Protein AF-A0A662EEJ4-F1 (afdb_monomer)

Structure (mmCIF, N/CA/C/O backbone):
data_AF-A0A662EEJ4-F1
#
_entry.id   AF-A0A662EEJ4-F1
#
loop_
_atom_site.group_PDB
_atom_site.id
_atom_site.type_symbol
_atom_site.label_atom_id
_atom_site.label_alt_id
_atom_site.label_comp_id
_atom_site.label_asym_id
_atom_site.label_entity_id
_atom_site.label_seq_id
_atom_site.pdbx_PDB_ins_code
_atom_site.Cartn_x
_atom_site.Cartn_y
_atom_site.Cartn_z
_atom_site.occupancy
_atom_site.B_iso_or_equiv
_atom_site.auth_seq_id
_atom_site.auth_comp_id
_atom_site.auth_asym_id
_atom_site.auth_atom_id
_atom_site.pdbx_PDB_model_num
ATOM 1 N N . MET A 1 1 ? 1.196 -1.112 -28.411 1.00 42.53 1 MET A N 1
ATOM 2 C CA . MET A 1 1 ? 0.176 -1.447 -27.393 1.00 42.53 1 MET A CA 1
ATOM 3 C C . MET A 1 1 ? 0.737 -1.086 -26.023 1.00 42.53 1 MET A C 1
ATOM 5 O O . MET A 1 1 ? 1.756 -1.654 -25.641 1.00 42.53 1 MET A O 1
ATOM 9 N N . GLY A 1 2 ? 0.186 -0.062 -25.365 1.00 49.84 2 GLY A N 1
ATOM 10 C CA . GLY A 1 2 ? 0.614 0.354 -24.022 1.00 49.84 2 GLY A CA 1
ATOM 11 C C . GLY A 1 2 ? 0.020 -0.574 -22.966 1.00 49.84 2 GLY A C 1
ATOM 12 O O . GLY A 1 2 ? -1.099 -1.048 -23.148 1.00 49.84 2 GLY A O 1
ATOM 13 N N . ALA A 1 3 ? 0.751 -0.855 -21.885 1.00 59.12 3 ALA A N 1
ATOM 14 C CA . ALA A 1 3 ? 0.100 -1.444 -20.721 1.00 59.12 3 ALA A CA 1
ATOM 15 C C . ALA A 1 3 ? -0.837 -0.368 -20.119 1.00 59.12 3 ALA A C 1
ATOM 17 O O . ALA A 1 3 ? -0.601 0.817 -20.326 1.00 59.12 3 ALA A O 1
ATOM 18 N N . GLY A 1 4 ? -1.986 -0.761 -19.570 1.00 66.19 4 GLY A N 1
ATOM 19 C CA . GLY A 1 4 ? -3.203 0.073 -19.498 1.00 66.19 4 GLY A CA 1
ATOM 20 C C . GLY A 1 4 ? -3.142 1.399 -18.705 1.00 66.19 4 GLY A C 1
ATOM 21 O O . GLY A 1 4 ? -2.084 1.899 -18.359 1.00 66.19 4 GLY A O 1
ATOM 22 N N . PRO A 1 5 ? -4.282 2.039 -18.405 1.00 77.50 5 PRO A N 1
ATOM 23 C CA . PRO A 1 5 ? -4.283 3.275 -17.619 1.00 77.50 5 PRO A CA 1
ATOM 24 C C . PRO A 1 5 ? -3.881 3.023 -16.155 1.00 77.50 5 PRO A C 1
ATOM 26 O O . PRO A 1 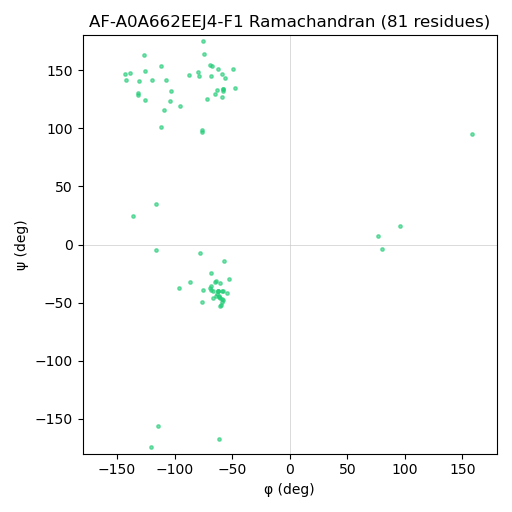5 ? -4.111 1.940 -15.616 1.00 77.50 5 PRO A O 1
ATOM 29 N N . VAL A 1 6 ? -3.341 4.052 -15.489 1.00 82.56 6 VAL A N 1
ATOM 30 C CA . VAL A 1 6 ? -3.210 4.059 -14.020 1.00 82.56 6 VAL A CA 1
ATOM 31 C C . VAL A 1 6 ? -4.608 4.065 -13.409 1.00 82.56 6 VAL A C 1
ATOM 33 O O . VAL A 1 6 ? -5.434 4.897 -13.787 1.00 82.56 6 VAL A O 1
ATOM 36 N N . ARG A 1 7 ? -4.869 3.160 -12.464 1.00 86.62 7 ARG A N 1
ATOM 37 C CA . ARG A 1 7 ? -6.154 3.065 -11.759 1.00 86.62 7 ARG A CA 1
ATOM 38 C C . ARG A 1 7 ? -6.018 3.564 -10.333 1.00 86.62 7 ARG A C 1
ATOM 40 O O . ARG A 1 7 ? -5.004 3.309 -9.694 1.00 86.62 7 ARG A O 1
ATOM 47 N N . TRP A 1 8 ? -7.048 4.257 -9.870 1.00 88.62 8 TRP A N 1
ATOM 48 C CA . TRP A 1 8 ? -7.168 4.768 -8.514 1.00 88.62 8 TRP A CA 1
ATOM 49 C C . TRP A 1 8 ? -8.486 4.269 -7.953 1.00 88.62 8 TRP A C 1
ATOM 51 O O . TRP A 1 8 ? -9.536 4.488 -8.556 1.00 88.62 8 TRP A O 1
ATOM 61 N N . GLU A 1 9 ? -8.424 3.595 -6.818 1.00 92.69 9 GLU A N 1
ATOM 62 C CA . GLU A 1 9 ? -9.600 3.067 -6.146 1.00 92.69 9 GLU A CA 1
ATOM 63 C C . GLU A 1 9 ? -9.542 3.445 -4.677 1.00 92.69 9 GLU A C 1
ATOM 65 O O . GLU A 1 9 ? -8.540 3.212 -4.006 1.00 92.69 9 GLU A O 1
ATOM 70 N N . ARG A 1 10 ? -10.625 4.027 -4.167 1.00 94.12 10 ARG A N 1
ATOM 71 C CA . ARG A 1 10 ? -10.789 4.211 -2.730 1.00 94.12 10 ARG A CA 1
ATOM 72 C C . ARG A 1 10 ? -11.058 2.850 -2.101 1.00 94.12 10 ARG A C 1
ATOM 74 O O . ARG A 1 10 ? -12.011 2.181 -2.488 1.00 94.12 10 ARG A O 1
ATOM 81 N N . ILE A 1 11 ? -10.262 2.474 -1.108 1.00 96.62 11 ILE A N 1
ATOM 82 C CA . ILE A 1 11 ? -10.416 1.203 -0.397 1.00 96.62 11 ILE A CA 1
ATOM 83 C C . ILE A 1 11 ? -10.872 1.450 1.040 1.00 96.62 11 ILE A C 1
ATOM 85 O O . ILE A 1 11 ? -10.650 2.515 1.611 1.00 96.62 11 ILE A O 1
ATOM 89 N N . ARG A 1 12 ? -11.554 0.461 1.613 1.00 97.06 12 ARG A N 1
ATOM 90 C CA . ARG A 1 12 ? -12.044 0.465 2.996 1.00 97.06 12 ARG A CA 1
ATOM 91 C C . ARG A 1 12 ? -11.563 -0.801 3.711 1.00 97.06 12 ARG A C 1
ATOM 93 O O . ARG A 1 12 ? -11.173 -1.748 3.019 1.00 97.06 12 ARG A O 1
ATOM 100 N N . PRO A 1 13 ? -11.599 -0.846 5.054 1.00 97.56 13 PRO A N 1
ATOM 101 C CA . PRO A 1 13 ? -11.432 -2.091 5.791 1.00 97.56 13 PRO A CA 1
ATOM 102 C C . PRO A 1 13 ? -12.308 -3.207 5.219 1.00 97.56 13 PRO A C 1
ATOM 104 O O . PRO A 1 13 ? -13.480 -2.999 4.898 1.00 97.56 13 PRO A O 1
ATOM 107 N N . GLY A 1 14 ? -11.709 -4.382 5.054 1.00 94.44 14 GLY A N 1
ATOM 108 C CA . GLY A 1 14 ? -12.390 -5.589 4.596 1.00 94.44 14 GLY A CA 1
ATOM 109 C C . GLY A 1 14 ? -12.422 -6.666 5.682 1.00 94.44 14 GLY A C 1
ATOM 110 O O . GLY A 1 14 ? -12.296 -6.367 6.869 1.00 94.44 14 GLY A O 1
ATOM 111 N N . PRO A 1 15 ? -12.555 -7.946 5.298 1.00 94.00 15 PRO A N 1
ATOM 112 C CA . PRO A 1 15 ? -12.410 -9.051 6.236 1.00 94.00 15 PRO A CA 1
ATOM 113 C C . PRO A 1 15 ? -11.036 -9.033 6.918 1.00 94.00 15 PRO A C 1
ATOM 115 O O . PRO A 1 15 ? -10.000 -8.910 6.259 1.00 94.00 15 PRO A O 1
ATOM 118 N N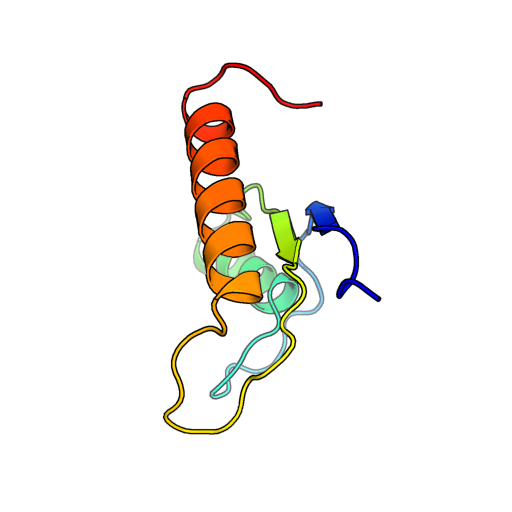 . ARG A 1 16 ? -11.018 -9.206 8.243 1.00 93.88 16 ARG A N 1
ATOM 119 C CA . ARG A 1 16 ? -9.781 -9.318 9.023 1.00 93.88 16 ARG A CA 1
ATOM 120 C C . ARG A 1 16 ? -9.175 -10.714 8.838 1.00 93.88 16 ARG A C 1
ATOM 122 O O . ARG A 1 16 ? -9.601 -11.669 9.483 1.00 93.88 16 ARG A O 1
ATOM 129 N N . SER A 1 17 ? -8.215 -10.840 7.923 1.00 89.75 17 SER A N 1
ATOM 130 C CA . SER A 1 17 ? -7.514 -12.101 7.639 1.00 89.75 17 SER A CA 1
ATOM 131 C C . SER A 1 17 ? -6.504 -12.467 8.732 1.00 89.75 17 SER A C 1
ATOM 133 O O . SER A 1 17 ? -6.085 -11.612 9.511 1.00 89.75 17 SER A O 1
ATOM 135 N N . ALA A 1 18 ? -6.053 -13.725 8.760 1.00 93.75 18 ALA A N 1
ATOM 136 C CA . ALA A 1 18 ? -4.935 -14.136 9.610 1.00 93.75 18 ALA A CA 1
ATOM 137 C C . ALA A 1 18 ? -3.671 -13.299 9.321 1.00 93.75 18 ALA A C 1
ATOM 139 O O . ALA A 1 18 ? -3.400 -12.960 8.166 1.00 93.75 18 ALA A O 1
ATOM 140 N N . LEU A 1 19 ? -2.898 -12.986 10.366 1.00 92.56 19 LEU A N 1
ATOM 141 C CA . LEU A 1 19 ? -1.599 -12.322 10.239 1.00 92.56 19 LEU A CA 1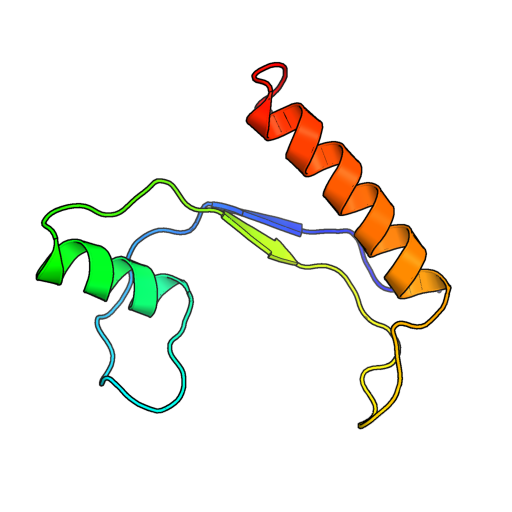
ATOM 142 C C . LEU A 1 19 ? -0.558 -13.336 9.752 1.00 92.56 19 LEU A C 1
ATOM 144 O O . LEU A 1 19 ? -0.033 -14.130 10.529 1.00 92.56 19 LEU A O 1
ATOM 148 N N . VAL A 1 20 ? -0.287 -13.315 8.450 1.00 92.38 20 VAL A N 1
ATOM 149 C CA . VAL A 1 20 ? 0.757 -14.111 7.789 1.00 92.38 20 VAL A CA 1
ATOM 150 C C . VAL A 1 20 ? 1.758 -13.176 7.101 1.00 92.38 20 VAL A C 1
ATOM 152 O O . VAL A 1 20 ? 1.663 -11.959 7.229 1.00 92.38 20 VAL A O 1
ATOM 155 N N . HIS A 1 21 ? 2.718 -13.725 6.352 1.00 93.19 21 HIS A N 1
ATOM 156 C CA . HIS A 1 21 ? 3.756 -12.950 5.652 1.00 93.19 21 HIS A CA 1
ATOM 157 C C . HIS A 1 21 ? 3.222 -11.886 4.667 1.00 93.19 21 HIS A C 1
ATOM 159 O O . HIS A 1 21 ? 3.990 -11.040 4.217 1.00 93.19 21 HIS A O 1
ATOM 165 N N . ALA A 1 22 ? 1.934 -11.931 4.313 1.00 93.69 22 ALA A N 1
ATOM 166 C CA . ALA A 1 22 ? 1.273 -10.964 3.450 1.00 93.69 22 ALA A CA 1
ATOM 167 C C . ALA A 1 22 ? -0.168 -10.702 3.913 1.00 93.69 22 ALA A C 1
ATOM 169 O O . ALA A 1 22 ? -0.859 -11.601 4.392 1.00 93.69 22 ALA A O 1
ATOM 170 N N . LEU A 1 23 ? -0.631 -9.469 3.713 1.00 93.88 23 LEU A N 1
ATOM 171 C CA . LEU A 1 23 ? -2.015 -9.048 3.926 1.00 93.88 23 LEU A CA 1
ATOM 172 C C . LEU A 1 23 ? -2.544 -8.399 2.648 1.00 93.88 23 LEU A C 1
ATOM 174 O O . LEU A 1 23 ? -1.791 -7.754 1.916 1.00 93.88 23 LEU A O 1
ATOM 178 N N . SER A 1 24 ? -3.848 -8.525 2.393 1.00 94.56 24 SER A N 1
ATOM 179 C CA . SER A 1 24 ? -4.492 -7.660 1.403 1.00 94.56 24 SER A CA 1
ATOM 180 C C . SER A 1 24 ? -4.511 -6.214 1.923 1.00 94.56 24 SER A C 1
ATOM 182 O O . SER A 1 24 ? -4.551 -6.012 3.140 1.00 94.56 24 SER A O 1
ATOM 184 N N . PRO A 1 25 ? -4.540 -5.189 1.051 1.00 95.50 25 PRO A N 1
ATOM 185 C CA . PRO A 1 25 ? -4.631 -3.795 1.495 1.00 95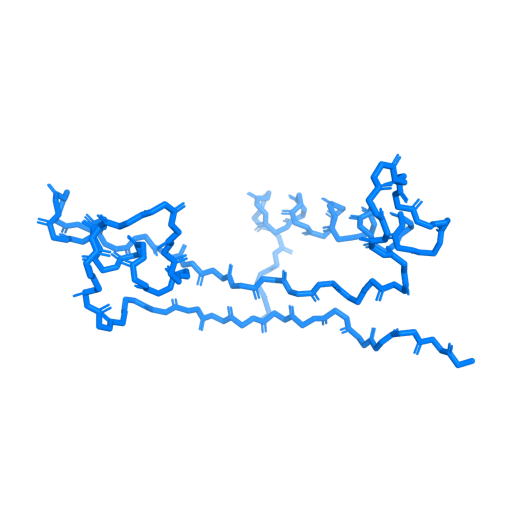.50 25 PRO A CA 1
ATOM 186 C C . PRO A 1 25 ? -5.830 -3.541 2.422 1.00 95.50 25 PRO A C 1
ATOM 188 O O . PRO A 1 25 ? -5.705 -2.899 3.458 1.00 95.50 25 PRO A O 1
ATOM 191 N N . GLN A 1 26 ? -6.986 -4.119 2.092 1.00 96.38 26 GLN A N 1
ATOM 192 C CA . GLN A 1 26 ? -8.208 -4.021 2.896 1.00 96.38 26 GLN A CA 1
ATOM 193 C C . GLN A 1 26 ? -8.081 -4.764 4.237 1.00 96.38 26 GLN A C 1
ATOM 195 O O . GLN A 1 26 ? -8.613 -4.307 5.247 1.00 96.38 26 GLN A O 1
ATOM 200 N N . GLY A 1 27 ? -7.367 -5.896 4.259 1.00 96.31 27 GLY A N 1
ATOM 201 C CA . GLY A 1 27 ? -7.073 -6.649 5.479 1.00 96.31 27 GLY A CA 1
ATOM 202 C C . GLY A 1 27 ? -6.104 -5.908 6.401 1.00 96.31 27 GLY A C 1
ATOM 203 O O . GLY A 1 27 ? -6.293 -5.919 7.614 1.00 96.31 27 GLY A O 1
ATOM 204 N N . LEU A 1 28 ? -5.114 -5.204 5.842 1.00 95.38 28 LEU A N 1
ATOM 205 C CA . LEU A 1 28 ? -4.225 -4.325 6.606 1.00 95.38 28 LEU A CA 1
ATOM 206 C C . LEU A 1 28 ? -5.009 -3.188 7.278 1.00 95.38 28 LEU A C 1
ATOM 208 O O . LEU A 1 28 ? -4.816 -2.942 8.466 1.00 95.38 28 LEU A O 1
ATOM 212 N N . LEU A 1 29 ? -5.937 -2.549 6.556 1.00 97.12 29 LEU A N 1
ATOM 213 C CA . LEU A 1 29 ? -6.815 -1.517 7.122 1.00 97.12 29 LEU A CA 1
ATOM 214 C C . LEU A 1 29 ? -7.718 -2.064 8.236 1.00 97.12 29 LEU A C 1
ATOM 216 O O . LEU A 1 29 ? -7.870 -1.417 9.265 1.00 97.12 29 LEU A O 1
ATOM 220 N N . ALA A 1 30 ? -8.258 -3.276 8.075 1.00 97.25 30 ALA A N 1
ATOM 221 C CA . ALA A 1 30 ? -9.060 -3.929 9.113 1.00 97.25 30 ALA A CA 1
ATOM 222 C C . ALA A 1 30 ? -8.257 -4.246 10.388 1.00 97.25 30 ALA A C 1
ATOM 224 O O . ALA A 1 30 ? -8.808 -4.253 11.490 1.00 97.25 30 ALA A O 1
ATOM 225 N N . TRP A 1 31 ? -6.955 -4.517 10.256 1.00 96.69 31 TRP A N 1
ATOM 226 C CA . TRP A 1 31 ? -6.062 -4.670 11.404 1.00 96.69 31 TRP A CA 1
ATOM 227 C C . TRP A 1 31 ? -5.701 -3.334 12.048 1.00 96.69 31 TRP A C 1
ATOM 229 O O . TRP A 1 31 ? -5.668 -3.266 13.275 1.00 96.69 31 TRP A O 1
ATOM 239 N N . ALA A 1 32 ? -5.474 -2.286 11.253 1.00 95.94 32 ALA A N 1
ATOM 240 C CA . ALA A 1 32 ? -5.237 -0.943 11.776 1.00 95.94 32 ALA A CA 1
ATOM 241 C C . ALA A 1 32 ? -6.430 -0.462 12.621 1.00 95.94 32 ALA A C 1
ATOM 243 O O . ALA A 1 32 ? -6.246 -0.065 13.770 1.00 95.94 32 ALA A O 1
ATOM 244 N N . GLU A 1 33 ? -7.649 -0.641 12.103 1.00 97.25 33 GLU A N 1
ATOM 245 C CA . GLU A 1 33 ? -8.890 -0.327 12.816 1.00 97.25 33 GLU A CA 1
ATOM 246 C C . GLU A 1 33 ? -8.999 -1.086 14.137 1.00 97.25 33 GLU A C 1
ATOM 248 O O . GLU A 1 33 ? -9.274 -0.505 15.182 1.00 97.25 33 GLU A O 1
ATOM 253 N N . TYR A 1 34 ? -8.743 -2.395 14.112 1.00 96.94 34 TYR A N 1
ATOM 254 C CA . TYR A 1 34 ? -8.888 -3.233 15.296 1.00 96.94 34 TYR A CA 1
ATOM 255 C C . TYR A 1 34 ? -7.850 -2.933 16.386 1.00 96.94 34 TYR A C 1
ATOM 257 O O . TYR A 1 34 ? -8.177 -2.980 17.569 1.00 96.94 34 TYR A O 1
ATOM 265 N N . LEU A 1 35 ? -6.601 -2.660 16.003 1.00 96.56 35 LEU A N 1
ATOM 266 C CA . LEU A 1 35 ? -5.497 -2.480 16.951 1.00 96.56 35 LEU A CA 1
ATOM 267 C C . LEU A 1 35 ? -5.382 -1.044 17.465 1.00 96.56 35 LEU A C 1
ATOM 269 O O . LEU A 1 35 ? -4.967 -0.844 18.605 1.00 96.56 35 LEU A O 1
ATOM 273 N N . PHE A 1 36 ? -5.732 -0.060 16.636 1.00 96.12 36 PHE A N 1
ATOM 274 C CA . PHE A 1 36 ? -5.532 1.360 16.937 1.00 96.12 36 PHE A CA 1
ATOM 275 C C . PHE A 1 36 ? -6.841 2.145 17.058 1.00 96.12 36 PHE A C 1
ATOM 277 O O . PHE A 1 36 ? -6.811 3.316 17.424 1.00 96.12 36 PHE A O 1
ATOM 284 N N . GLY A 1 37 ? -7.984 1.510 16.789 1.00 96.62 37 GLY A N 1
ATOM 285 C CA . GLY A 1 37 ? -9.302 2.138 16.867 1.00 96.62 37 GLY A CA 1
ATOM 286 C C . GLY A 1 37 ? -9.637 3.049 15.686 1.00 96.62 37 GLY A C 1
ATOM 287 O O . GLY A 1 37 ? -10.661 3.723 15.742 1.00 96.62 37 GLY A O 1
ATOM 288 N N . ASP A 1 38 ? -8.802 3.084 14.641 1.00 95.31 38 ASP A N 1
ATOM 289 C CA . ASP A 1 38 ? -9.010 3.926 13.462 1.00 95.31 38 ASP A CA 1
ATOM 290 C C . ASP A 1 38 ? -8.586 3.236 12.157 1.00 95.31 38 ASP A C 1
ATOM 292 O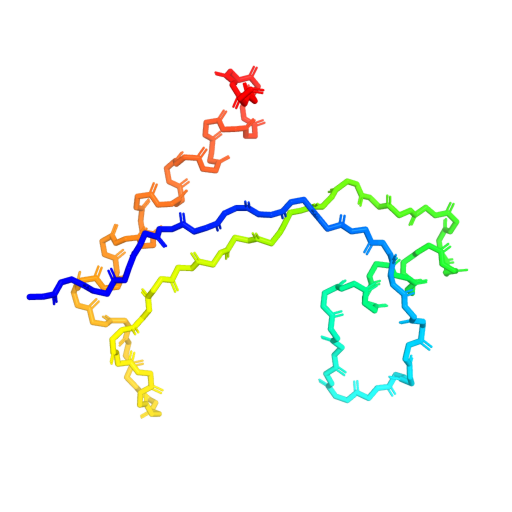 O . ASP A 1 38 ? -7.576 2.529 12.094 1.00 95.31 38 ASP A O 1
ATOM 296 N N . ALA A 1 39 ? -9.370 3.470 11.106 1.00 95.44 39 ALA A N 1
ATOM 297 C CA . ALA A 1 39 ? -9.089 3.047 9.743 1.00 95.44 39 ALA A CA 1
ATOM 298 C C . ALA A 1 39 ? -8.806 4.291 8.890 1.00 95.44 39 ALA A C 1
ATOM 300 O O . ALA A 1 39 ? -9.757 4.954 8.460 1.00 95.44 39 ALA A O 1
ATOM 301 N N . PRO A 1 40 ? -7.532 4.605 8.594 1.00 91.31 40 PRO A N 1
ATOM 302 C CA . PRO A 1 40 ? -7.212 5.811 7.850 1.00 91.31 40 PRO A CA 1
ATOM 303 C C . PRO A 1 40 ? -7.828 5.778 6.449 1.00 91.31 40 PRO A C 1
ATOM 305 O O . PRO A 1 40 ? -7.993 4.720 5.831 1.00 91.31 40 PRO A O 1
ATOM 308 N N . GLU A 1 41 ? -8.124 6.964 5.919 1.00 92.19 41 GLU A N 1
ATOM 309 C CA . GLU A 1 41 ? -8.554 7.118 4.535 1.00 92.19 41 GLU A CA 1
ATOM 310 C C . GLU A 1 41 ? -7.475 6.571 3.588 1.00 92.19 41 GLU A C 1
ATOM 312 O O . GLU A 1 41 ? -6.302 6.942 3.671 1.00 92.19 41 GLU A O 1
ATOM 317 N N . ALA A 1 42 ? -7.866 5.665 2.690 1.00 93.75 42 ALA A N 1
ATOM 318 C CA . ALA A 1 42 ? -6.916 4.915 1.885 1.00 93.75 42 ALA A CA 1
ATOM 319 C C . ALA A 1 42 ? -7.358 4.750 0.427 1.00 93.75 42 ALA A C 1
ATOM 321 O O . ALA A 1 42 ? -8.540 4.589 0.105 1.00 93.75 42 ALA A O 1
ATOM 322 N N . TRP A 1 43 ? -6.360 4.722 -0.458 1.00 92.69 43 TRP A N 1
ATOM 323 C CA . TRP A 1 43 ? -6.516 4.459 -1.883 1.00 92.69 43 TRP A CA 1
ATOM 324 C C . TRP A 1 43 ? -5.516 3.407 -2.346 1.00 92.69 43 TRP A C 1
ATOM 326 O O . TRP A 1 43 ? -4.348 3.426 -1.958 1.00 92.69 43 TRP A O 1
ATOM 336 N N . LEU A 1 44 ? -5.966 2.524 -3.231 1.00 93.00 44 LEU A N 1
ATOM 337 C CA . LEU A 1 44 ? -5.118 1.633 -4.002 1.00 93.00 44 LEU A CA 1
ATOM 338 C C . LEU A 1 44 ? -4.850 2.270 -5.366 1.00 93.00 44 LEU A C 1
ATOM 340 O O . LEU A 1 44 ? -5.773 2.508 -6.148 1.00 93.00 44 LEU A O 1
ATOM 344 N N . VAL A 1 45 ? -3.575 2.530 -5.655 1.00 90.38 45 VAL A N 1
ATOM 345 C CA . VAL A 1 45 ? -3.149 3.037 -6.959 1.00 90.38 45 VAL A CA 1
ATOM 346 C C . VAL A 1 45 ? -2.396 1.948 -7.707 1.00 90.38 45 VAL A C 1
ATOM 348 O O . VAL A 1 45 ? -1.329 1.511 -7.282 1.00 90.38 45 VAL A O 1
ATOM 351 N N . THR A 1 46 ? -2.948 1.503 -8.833 1.00 88.81 46 THR A N 1
ATOM 352 C CA . THR A 1 46 ? -2.352 0.452 -9.661 1.00 88.81 46 THR A CA 1
ATOM 353 C C . THR A 1 46 ? -1.711 1.057 -10.896 1.00 88.81 46 THR A C 1
ATOM 355 O O . THR A 1 46 ? -2.367 1.730 -11.696 1.00 88.81 46 THR A O 1
ATOM 358 N N . LEU A 1 47 ? -0.422 0.773 -11.066 1.00 86.19 47 LEU A N 1
ATOM 359 C CA . LEU A 1 47 ? 0.336 1.119 -12.254 1.00 86.19 47 LEU A CA 1
ATOM 360 C C . LEU A 1 47 ? 0.514 -0.131 -13.127 1.00 86.19 47 LEU A C 1
ATOM 362 O O . LEU A 1 47 ? 0.930 -1.170 -12.612 1.00 86.19 47 LEU A O 1
ATOM 366 N N . PRO A 1 48 ? 0.252 -0.063 -14.437 1.00 80.25 48 PRO A N 1
ATOM 367 C CA . PRO A 1 48 ? 0.670 -1.124 -15.346 1.00 80.25 48 PRO A CA 1
ATOM 368 C C . PRO A 1 48 ? 2.192 -1.340 -15.305 1.00 80.25 48 PRO A C 1
ATOM 370 O O . PRO A 1 48 ? 2.973 -0.397 -15.437 1.00 80.25 48 PRO A O 1
ATOM 373 N N . ALA A 1 49 ? 2.619 -2.595 -15.216 1.00 81.44 49 ALA A N 1
ATOM 374 C CA . ALA A 1 49 ? 4.004 -2.991 -15.429 1.00 81.44 49 ALA A CA 1
ATOM 375 C C . ALA A 1 49 ? 4.077 -3.978 -16.595 1.00 81.44 49 ALA A C 1
ATOM 377 O O . ALA A 1 49 ? 3.187 -4.807 -16.772 1.00 81.44 49 ALA A O 1
ATOM 378 N N . ARG A 1 50 ? 5.120 -3.849 -17.419 1.00 77.69 50 ARG A N 1
ATOM 379 C CA . ARG A 1 50 ? 5.340 -4.730 -18.574 1.00 77.69 50 ARG A CA 1
ATOM 380 C C . ARG A 1 50 ? 6.296 -5.879 -18.268 1.00 77.69 50 ARG A C 1
ATOM 382 O O . ARG A 1 50 ? 6.086 -6.970 -18.776 1.00 77.69 50 ARG A O 1
ATOM 389 N N . ASP A 1 51 ? 7.320 -5.607 -17.471 1.00 77.44 51 ASP A N 1
ATOM 390 C CA . ASP A 1 51 ? 8.314 -6.583 -17.041 1.00 77.44 51 ASP A CA 1
ATOM 391 C C . ASP A 1 51 ? 8.487 -6.471 -15.527 1.00 77.44 51 ASP A C 1
ATOM 393 O O . ASP A 1 51 ? 8.603 -5.358 -15.002 1.00 77.44 51 ASP A O 1
ATOM 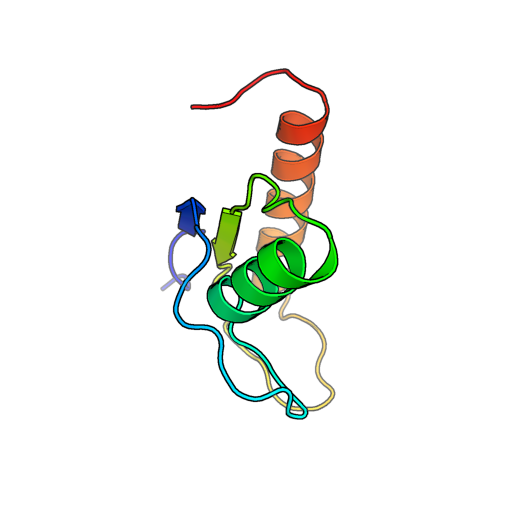397 N N . LEU A 1 52 ? 8.417 -7.617 -14.857 1.00 79.69 52 LEU A N 1
ATOM 398 C CA . LEU A 1 52 ? 8.568 -7.804 -13.412 1.00 79.69 52 LEU A CA 1
ATOM 399 C C . LEU A 1 52 ? 9.465 -9.022 -13.128 1.00 79.69 52 LEU A C 1
ATOM 401 O O . LEU A 1 52 ? 9.340 -9.662 -12.083 1.00 79.69 52 LEU A O 1
ATOM 405 N N . SER A 1 53 ? 10.323 -9.379 -14.088 1.00 82.88 53 SER A N 1
ATOM 406 C CA . SER A 1 53 ? 11.287 -10.464 -13.944 1.00 82.88 53 SER A CA 1
ATOM 407 C C . SER A 1 53 ? 12.226 -10.200 -12.768 1.00 82.88 53 SER A C 1
ATOM 409 O O .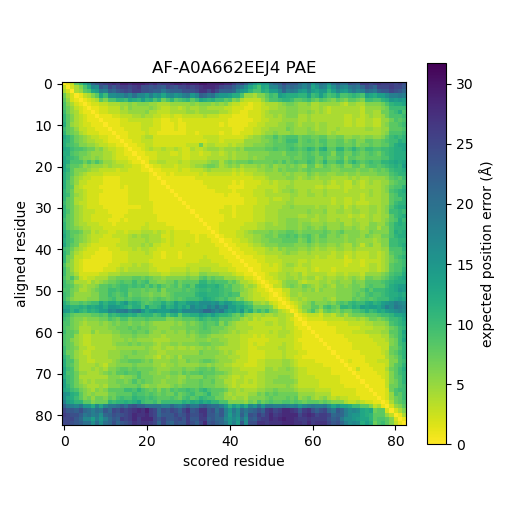 SER A 1 53 ? 12.551 -9.061 -12.428 1.00 82.88 53 SER A O 1
ATOM 411 N N . PHE A 1 54 ? 12.639 -11.275 -12.102 1.00 78.38 54 PHE A N 1
ATOM 412 C CA . PHE A 1 54 ? 13.406 -11.177 -10.867 1.00 78.38 54 PHE A CA 1
ATOM 413 C C . PHE A 1 54 ? 14.766 -10.499 -11.092 1.00 78.38 54 PHE A C 1
ATOM 415 O O . PHE A 1 54 ? 15.502 -10.862 -12.005 1.00 78.38 54 PHE A O 1
ATOM 422 N N . GLY A 1 55 ? 15.115 -9.542 -1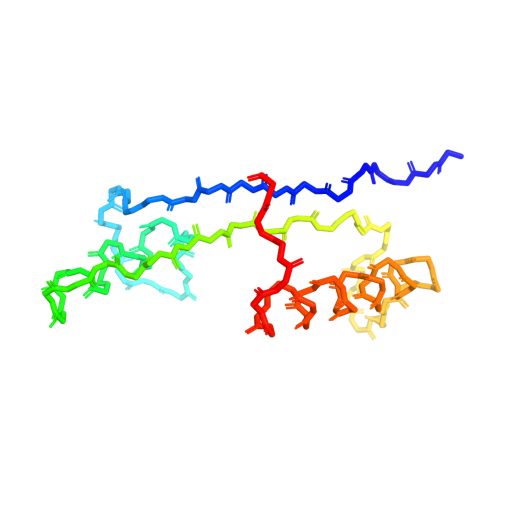0.228 1.00 79.25 55 GLY A N 1
ATOM 423 C CA . GLY A 1 55 ? 16.393 -8.824 -10.285 1.00 79.25 55 GLY A CA 1
ATOM 424 C C . GLY A 1 55 ? 16.457 -7.697 -11.319 1.00 79.25 55 GLY A C 1
ATOM 425 O O . GLY A 1 55 ? 17.447 -6.966 -11.346 1.00 79.25 55 GLY A O 1
ATOM 426 N N . GLU A 1 56 ? 15.414 -7.502 -12.126 1.00 76.81 56 GLU A N 1
ATOM 427 C CA . GLU A 1 56 ? 15.345 -6.379 -13.054 1.00 76.81 56 GLU A CA 1
ATOM 428 C C . GLU A 1 56 ? 14.739 -5.131 -12.401 1.00 76.81 56 GLU A C 1
ATOM 430 O O . GLU A 1 56 ? 13.845 -5.188 -11.555 1.00 76.81 56 GLU A O 1
ATOM 435 N N . GLY A 1 57 ? 15.234 -3.961 -12.807 1.00 82.44 57 GLY A N 1
ATOM 436 C CA . GLY A 1 57 ? 14.581 -2.696 -12.487 1.00 82.44 57 GLY A CA 1
ATOM 437 C C . GLY A 1 57 ? 13.330 -2.482 -13.342 1.00 82.44 57 GLY A C 1
ATOM 438 O O . GLY A 1 57 ? 13.055 -3.212 -14.290 1.00 82.44 57 GLY A O 1
ATOM 439 N N . PHE A 1 58 ? 12.586 -1.407 -13.075 1.00 84.94 58 PHE A N 1
ATOM 440 C CA . PHE A 1 58 ? 11.485 -1.032 -13.960 1.00 84.94 58 PHE A CA 1
ATOM 441 C C . PHE A 1 58 ? 11.970 -0.807 -15.390 1.00 84.94 58 PHE A C 1
ATOM 443 O O . PHE A 1 58 ? 12.895 -0.014 -15.618 1.00 84.94 58 PHE A O 1
ATOM 450 N N . SER A 1 59 ? 11.256 -1.415 -16.344 1.00 84.88 59 SER A N 1
ATOM 451 C CA . SER A 1 59 ? 11.376 -1.065 -17.759 1.00 84.88 59 SER A CA 1
ATOM 452 C C . SER A 1 59 ? 11.280 0.462 -17.938 1.00 84.88 59 SER A C 1
ATOM 454 O O . SER A 1 59 ? 10.571 1.122 -17.166 1.00 84.88 59 SER A O 1
ATOM 456 N N . PRO A 1 60 ? 11.915 1.057 -18.968 1.00 85.38 60 PRO A N 1
ATOM 457 C CA . PRO A 1 60 ? 11.858 2.505 -19.192 1.00 85.38 60 PRO A CA 1
ATOM 458 C C . PRO A 1 60 ? 10.430 3.063 -19.235 1.00 85.38 60 PRO A C 1
ATOM 460 O O . PRO A 1 60 ? 10.180 4.207 -18.863 1.00 85.38 60 PRO A O 1
ATOM 463 N N . TRP A 1 61 ? 9.476 2.247 -19.680 1.00 82.31 61 TRP A N 1
ATOM 464 C CA . TRP A 1 61 ? 8.072 2.618 -19.741 1.00 82.31 61 TRP A CA 1
ATOM 465 C C . TRP A 1 61 ? 7.396 2.595 -18.362 1.00 82.31 61 TRP A C 1
ATOM 467 O O . TRP A 1 61 ? 6.790 3.594 -17.974 1.00 82.31 61 TRP A O 1
ATOM 477 N N . THR A 1 62 ? 7.564 1.510 -17.594 1.00 84.50 62 THR A N 1
ATOM 478 C CA . THR A 1 62 ? 7.059 1.414 -16.211 1.00 84.50 62 THR A CA 1
ATOM 479 C C . THR A 1 62 ? 7.648 2.531 -15.346 1.00 84.50 62 THR A C 1
ATOM 481 O O . THR A 1 62 ? 6.930 3.160 -14.574 1.00 84.50 62 THR A O 1
ATOM 484 N N . ARG A 1 63 ? 8.941 2.840 -15.528 1.00 87.38 63 ARG A N 1
ATOM 485 C CA . ARG A 1 63 ? 9.639 3.904 -14.797 1.00 87.38 63 ARG A CA 1
ATOM 486 C C . ARG A 1 63 ? 9.003 5.273 -15.025 1.00 87.38 63 ARG A C 1
ATOM 488 O O . ARG A 1 63 ? 8.626 5.923 -14.058 1.00 87.38 63 ARG A O 1
ATOM 495 N N . ARG A 1 64 ? 8.800 5.674 -16.285 1.00 85.81 64 ARG A N 1
ATOM 496 C CA . ARG A 1 64 ? 8.143 6.954 -16.611 1.00 85.81 64 ARG A CA 1
ATOM 497 C C . ARG A 1 64 ? 6.735 7.048 -16.030 1.00 85.81 64 ARG A C 1
ATOM 499 O O . ARG A 1 64 ? 6.326 8.099 -15.543 1.00 85.81 64 ARG A O 1
ATOM 506 N N . ALA A 1 65 ? 5.984 5.950 -16.077 1.00 83.75 65 ALA A N 1
ATOM 507 C CA . ALA A 1 65 ? 4.639 5.917 -15.524 1.00 83.75 65 ALA A CA 1
ATOM 508 C C . ALA A 1 65 ? 4.659 6.059 -13.985 1.00 83.75 65 ALA A C 1
ATOM 510 O O . ALA A 1 65 ? 3.846 6.806 -13.435 1.00 83.75 65 ALA A O 1
ATOM 511 N N . ALA A 1 66 ? 5.613 5.416 -13.301 1.00 86.19 66 ALA A N 1
ATOM 512 C CA . ALA A 1 66 ? 5.820 5.552 -11.858 1.00 86.19 66 ALA A CA 1
ATOM 513 C C . ALA A 1 66 ? 6.235 6.979 -11.458 1.00 86.19 66 ALA A C 1
ATOM 515 O O . ALA A 1 66 ? 5.666 7.544 -10.525 1.00 86.19 66 ALA A O 1
ATOM 516 N N . GLU A 1 67 ? 7.154 7.605 -12.197 1.00 89.25 67 GLU A N 1
ATOM 517 C CA . GLU A 1 67 ? 7.567 9.000 -11.980 1.00 89.25 67 GLU A CA 1
ATOM 518 C C . GLU A 1 67 ? 6.387 9.972 -12.143 1.00 89.25 67 GLU A C 1
ATOM 520 O O . GLU A 1 67 ? 6.145 10.822 -11.281 1.00 89.25 67 GLU A O 1
ATOM 525 N N . GLY A 1 68 ? 5.587 9.802 -13.203 1.00 86.56 68 GLY A N 1
ATOM 526 C CA . GLY A 1 68 ? 4.379 10.600 -13.428 1.00 86.56 68 GLY A CA 1
ATOM 527 C C . GLY A 1 68 ? 3.297 10.380 -12.364 1.00 86.56 68 GLY A C 1
ATOM 528 O O . GLY A 1 68 ? 2.549 11.300 -12.025 1.00 86.56 68 GLY A O 1
ATOM 529 N N . LEU A 1 69 ? 3.199 9.175 -11.796 1.00 87.44 69 LEU A N 1
ATOM 530 C CA . LEU A 1 69 ? 2.353 8.924 -10.630 1.00 87.44 69 LEU A CA 1
ATOM 531 C C . LEU A 1 69 ? 2.877 9.658 -9.385 1.00 87.44 69 LEU A C 1
ATOM 533 O O . LEU A 1 69 ? 2.102 10.336 -8.715 1.00 87.44 69 LEU A O 1
ATOM 537 N N . GLY A 1 70 ? 4.182 9.593 -9.115 1.00 88.25 70 GLY A N 1
ATOM 538 C CA . GLY A 1 70 ? 4.803 10.293 -7.988 1.00 88.25 70 GLY A CA 1
ATOM 539 C C . GLY A 1 70 ? 4.638 11.815 -8.054 1.00 88.25 70 GLY A C 1
ATOM 540 O O . GLY A 1 70 ? 4.496 12.465 -7.022 1.00 88.25 70 GLY A O 1
ATOM 541 N N . GLY A 1 71 ? 4.610 12.399 -9.257 1.00 86.88 71 GLY A N 1
ATOM 542 C CA . GLY A 1 71 ? 4.229 13.802 -9.458 1.00 86.88 71 GLY A CA 1
ATOM 543 C C . GLY A 1 71 ? 2.800 14.095 -8.994 1.00 86.88 71 GLY A C 1
ATOM 544 O O . GLY A 1 71 ? 2.596 14.965 -8.154 1.00 86.88 71 GLY A O 1
ATOM 545 N N . ARG A 1 72 ? 1.825 13.314 -9.474 1.00 83.44 72 ARG A N 1
ATOM 546 C CA . ARG A 1 72 ? 0.401 13.486 -9.130 1.00 83.44 72 ARG A CA 1
ATOM 547 C C . ARG A 1 72 ? 0.112 13.283 -7.643 1.00 83.44 72 ARG A C 1
ATOM 549 O O . ARG A 1 72 ? -0.658 14.045 -7.071 1.00 83.44 72 ARG A O 1
ATOM 556 N N . LEU A 1 73 ? 0.747 12.294 -7.010 1.00 86.25 73 LEU A N 1
ATOM 557 C CA . LEU A 1 73 ? 0.602 12.049 -5.571 1.00 86.25 73 LEU A CA 1
ATOM 558 C C . LEU A 1 73 ? 1.106 13.227 -4.735 1.00 86.25 73 LEU A C 1
ATOM 560 O O . LEU A 1 73 ? 0.463 13.594 -3.760 1.00 86.25 73 LEU A O 1
ATOM 564 N N . ARG A 1 74 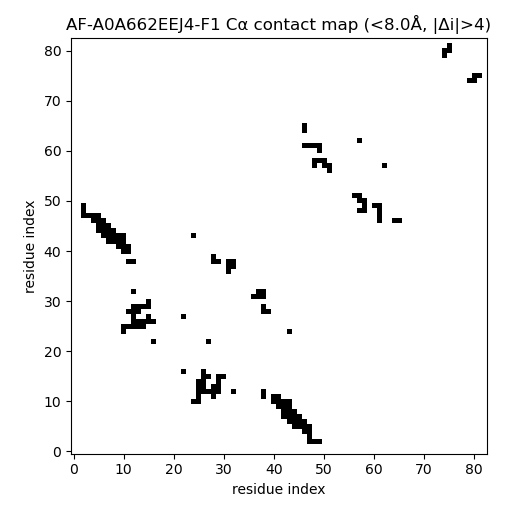? 2.221 13.854 -5.128 1.00 87.44 74 ARG A N 1
ATOM 565 C CA . ARG A 1 74 ? 2.720 15.055 -4.441 1.00 87.44 74 ARG A CA 1
ATOM 566 C C . ARG A 1 74 ? 1.736 16.216 -4.545 1.00 87.44 74 ARG A C 1
ATOM 568 O O . ARG A 1 74 ? 1.496 16.870 -3.540 1.00 87.44 74 ARG A O 1
ATOM 575 N N . THR A 1 75 ? 1.138 16.435 -5.717 1.00 82.94 75 THR A N 1
ATOM 576 C CA . THR A 1 75 ? 0.086 17.451 -5.895 1.00 82.94 75 THR A CA 1
ATOM 577 C C . THR A 1 75 ? -1.134 17.163 -5.021 1.00 82.94 75 THR A C 1
ATOM 579 O O . THR A 1 75 ? -1.619 18.060 -4.340 1.00 82.94 75 THR A O 1
ATOM 582 N N . TYR A 1 76 ? -1.587 15.906 -4.985 1.00 75.31 76 TYR A N 1
ATOM 583 C CA . TYR A 1 76 ? -2.700 15.477 -4.139 1.00 75.31 76 TYR A CA 1
ATOM 584 C C . TYR A 1 76 ? -2.430 15.747 -2.649 1.00 75.31 76 TYR A C 1
ATOM 586 O O . TYR A 1 76 ? -3.241 16.371 -1.971 1.00 75.31 76 TYR A O 1
ATOM 594 N N . LEU A 1 77 ? -1.258 15.337 -2.153 1.00 79.94 77 LEU A N 1
ATOM 595 C CA . LEU A 1 77 ? -0.861 15.524 -0.753 1.00 79.94 77 LEU A CA 1
ATOM 596 C C . LEU A 1 77 ? -0.623 16.996 -0.380 1.00 79.94 77 LEU A C 1
ATOM 598 O O . LEU A 1 77 ? -0.739 17.348 0.789 1.00 79.94 77 LEU A O 1
ATOM 602 N N . ALA A 1 78 ? -0.292 17.850 -1.352 1.00 82.62 78 ALA A N 1
ATOM 603 C CA . ALA A 1 78 ? -0.108 19.285 -1.147 1.00 82.62 78 ALA A CA 1
ATOM 604 C C . ALA A 1 78 ? -1.431 20.075 -1.052 1.00 82.62 78 ALA A C 1
ATOM 606 O O . ALA A 1 78 ? -1.392 21.254 -0.713 1.00 82.62 78 ALA A O 1
ATOM 607 N N . GLY A 1 79 ? -2.588 19.444 -1.301 1.00 65.38 79 GLY A N 1
ATOM 608 C CA . GLY A 1 79 ? -3.905 20.030 -1.024 1.00 65.38 79 GLY A CA 1
ATOM 609 C C . GLY A 1 79 ? -4.612 20.735 -2.189 1.00 65.38 79 GLY A C 1
ATOM 610 O O . GLY A 1 79 ? -5.578 21.447 -1.940 1.00 65.38 79 GLY A O 1
ATOM 611 N N . GLU A 1 80 ? -4.205 20.530 -3.449 1.00 55.72 80 GLU A N 1
ATOM 612 C CA . GLU A 1 80 ? -4.798 21.224 -4.617 1.00 55.72 80 GLU A CA 1
ATOM 613 C C . GLU A 1 80 ? -5.511 20.309 -5.634 1.00 55.72 80 GLU A C 1
ATOM 615 O O . GLU A 1 80 ? -5.501 20.564 -6.837 1.00 55.72 80 GLU A O 1
ATOM 620 N N . GLY A 1 81 ? -6.169 19.238 -5.190 1.00 50.50 81 GLY A N 1
ATOM 621 C CA . GLY A 1 81 ? -7.073 18.514 -6.089 1.00 50.50 81 GLY A CA 1
ATOM 622 C C . GLY A 1 81 ? -7.361 17.084 -5.679 1.00 50.50 81 GLY A C 1
ATOM 623 O O . GLY A 1 81 ? -6.642 16.161 -6.062 1.00 50.50 81 GLY A O 1
ATOM 624 N N . GLY A 1 82 ? -8.464 16.895 -4.962 1.00 45.50 82 GLY A N 1
ATOM 625 C CA . GLY A 1 82 ? -9.265 15.690 -5.154 1.00 45.50 82 GLY A CA 1
ATOM 626 C C . GLY A 1 82 ? -10.145 15.867 -6.403 1.00 45.50 82 GLY A C 1
ATOM 627 O O . GLY A 1 82 ? -10.498 17.009 -6.705 1.00 45.50 82 GLY A O 1
ATOM 628 N N . PRO A 1 83 ? -10.456 14.794 -7.153 1.00 49.81 83 PRO A N 1
ATOM 629 C CA . PRO A 1 83 ? -11.492 14.838 -8.186 1.00 49.81 83 PRO A CA 1
ATOM 630 C C . PRO A 1 83 ? -12.867 15.208 -7.616 1.00 49.81 83 PRO A C 1
ATOM 632 O O . PRO A 1 83 ? -13.111 14.918 -6.420 1.00 49.81 83 PRO A O 1
#

Mean predicted aligned error: 6.54 Å

Solvent-accessible surface area (backbone atoms only — not comparable to full-atom values): 5257 Å² total; per-residue (Å²): 136,78,72,64,76,75,43,80,40,82,52,59,63,46,70,71,63,79,94,58,103,65,72,54,75,33,25,49,33,28,47,39,25,71,77,72,75,47,61,78,93,44,68,52,74,48,71,50,69,89,59,84,59,88,96,61,71,67,43,77,65,35,40,52,52,52,54,56,46,55,52,52,53,52,46,43,75,72,70,77,56,80,134

Radius of gyration: 15.77 Å; Cα contacts (8 Å, |Δi|>4): 84; chains: 1; bounding box: 29×35×44 Å

Foldseek 3Di:
DDQDDKDKDWEEADDQDDDDPDDDPNNVQVVCCVPVVDRDGDMDIDQGADDDPPPDDGDPRSVVRVVVVVVVVVCVVVPNDDD

pLDDT: mean 85.24, std 12.76, range [42.53, 97.56]

Secondary structure (DSSP, 8-state):
------EEEEE--------SS---HHHHHHHHHHHHS----EEEEE---S---TT----HHHHHHHHHHHHHHHHHHTTS---

Sequence (83 aa):
MGAGPVRWERIRPGPRSALVHALSPQGLLAWAEYLFGDAPEAWLVTLPARDLSFGEGFSPWTRRAAEGLGGRLRTYLAGEGGP